Protein AF-A0A0B8NI39-F1 (afdb_monomer)

Organism: NCBI:txid37332

Radius of gyration: 16.65 Å; Cα contacts (8 Å, |Δi|>4): 99; chains: 1; bounding box: 39×38×49 Å

Foldseek 3Di:
DQDADDDPVLLLCLLVVDNPDPDLLSVLLVVLLVLLVCCVVDDPVVNVVSVVVLVVSLVVVQVVCVVRPHDDDPPDDDDPDGPSRVSSVSSNVSNVVVVVVVVVVVVVVVVVVD

Structure (mmCIF, N/CA/C/O backbone):
data_AF-A0A0B8NI39-F1
#
_entry.id   AF-A0A0B8NI39-F1
#
loop_
_atom_site.group_PDB
_atom_site.id
_atom_site.type_symbol
_atom_site.label_atom_id
_atom_site.label_alt_id
_atom_site.label_comp_id
_atom_site.label_asym_id
_atom_site.label_entity_id
_atom_site.label_seq_id
_atom_site.pdbx_PDB_ins_code
_atom_site.Cartn_x
_atom_site.Cartn_y
_atom_site.Cartn_z
_atom_site.occupancy
_atom_site.B_iso_or_equiv
_atom_site.auth_seq_id
_atom_site.auth_comp_id
_atom_site.auth_asym_id
_atom_site.auth_atom_id
_atom_site.pdbx_PDB_model_num
ATOM 1 N N . MET A 1 1 ? -21.360 10.349 11.026 1.00 42.59 1 MET A N 1
ATOM 2 C CA . MET A 1 1 ? -21.548 8.972 10.522 1.00 42.59 1 MET A CA 1
ATOM 3 C C . MET A 1 1 ? -20.227 8.271 10.768 1.00 42.59 1 MET A C 1
ATOM 5 O O . MET A 1 1 ? -19.227 8.810 10.336 1.00 42.59 1 MET A O 1
ATOM 9 N N . THR A 1 2 ? -20.172 7.200 11.559 1.00 49.22 2 THR A N 1
ATOM 10 C CA . THR A 1 2 ? -18.902 6.504 11.830 1.00 49.22 2 THR A CA 1
ATOM 11 C C . THR A 1 2 ? -1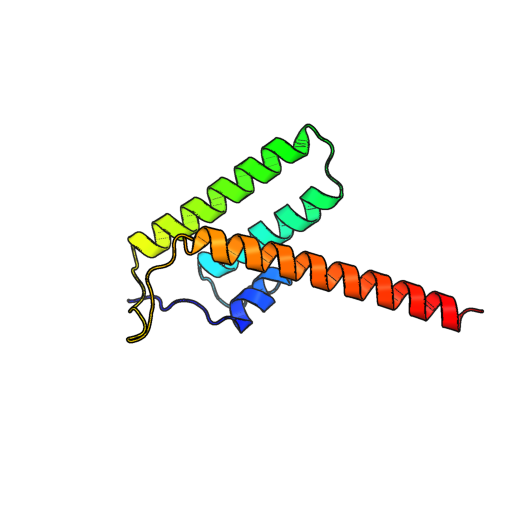8.564 5.639 10.621 1.00 49.22 2 THR A C 1
ATOM 13 O O . THR A 1 2 ? -19.227 4.621 10.420 1.00 49.22 2 THR A O 1
ATOM 16 N N . THR A 1 3 ? -17.605 6.041 9.789 1.00 64.75 3 THR A N 1
ATOM 17 C CA . THR A 1 3 ? -17.123 5.185 8.699 1.00 64.75 3 THR A CA 1
ATOM 18 C C . THR A 1 3 ? -16.347 4.025 9.308 1.00 64.75 3 THR A C 1
ATOM 20 O O . THR A 1 3 ? -15.308 4.202 9.940 1.00 64.75 3 THR A O 1
ATOM 23 N N . GLN A 1 4 ? -16.905 2.826 9.194 1.00 79.81 4 GLN A N 1
ATOM 24 C CA . GLN A 1 4 ? -16.238 1.609 9.628 1.00 79.81 4 GLN A CA 1
ATOM 25 C C . GLN A 1 4 ? -15.041 1.327 8.711 1.00 79.81 4 GLN A C 1
ATOM 27 O O . GLN A 1 4 ? -15.112 1.601 7.515 1.00 79.81 4 GLN A O 1
ATOM 32 N N . LEU A 1 5 ? -13.967 0.750 9.264 1.00 83.94 5 LEU A N 1
ATOM 33 C CA . LEU A 1 5 ? -12.847 0.255 8.461 1.00 83.94 5 LEU A CA 1
ATOM 34 C C . LEU A 1 5 ? -13.353 -0.666 7.334 1.00 83.94 5 LEU A C 1
ATOM 36 O O . LEU A 1 5 ? -14.239 -1.493 7.588 1.00 83.94 5 LEU A O 1
ATOM 40 N N . PRO A 1 6 ? -12.782 -0.565 6.119 1.00 88.12 6 PRO A N 1
ATOM 41 C CA . PRO A 1 6 ? -13.126 -1.467 5.032 1.00 88.12 6 PRO A CA 1
ATOM 42 C C . PRO A 1 6 ? -12.734 -2.903 5.392 1.00 88.12 6 PRO A C 1
ATOM 44 O O . PRO A 1 6 ? -11.811 -3.143 6.175 1.00 88.12 6 PRO A O 1
ATOM 47 N N . SER A 1 7 ? -13.440 -3.874 4.812 1.00 90.38 7 SER A N 1
ATOM 48 C CA . SER A 1 7 ? -13.059 -5.278 4.949 1.00 90.38 7 SER A CA 1
ATOM 49 C C . SER A 1 7 ? -11.729 -5.550 4.241 1.00 90.38 7 SER A C 1
ATOM 51 O O . SER A 1 7 ? -11.305 -4.815 3.347 1.00 90.38 7 SER A O 1
ATOM 53 N N . LYS A 1 8 ? -11.082 -6.654 4.624 1.00 89.75 8 LYS A N 1
ATOM 54 C CA . LYS A 1 8 ? -9.871 -7.138 3.952 1.00 89.75 8 LYS A CA 1
ATOM 55 C C . LYS A 1 8 ? -10.110 -7.369 2.455 1.00 89.75 8 LYS A C 1
ATOM 57 O O . LYS A 1 8 ? -9.239 -7.056 1.657 1.00 89.75 8 LYS A O 1
ATOM 62 N N . ASP A 1 9 ? -11.275 -7.891 2.084 1.00 92.50 9 ASP A N 1
ATOM 63 C CA . ASP A 1 9 ? -11.571 -8.227 0.688 1.00 92.50 9 ASP A CA 1
ATOM 64 C C . ASP A 1 9 ? -11.677 -6.959 -0.170 1.00 92.50 9 ASP A C 1
ATOM 66 O O . ASP A 1 9 ? -11.038 -6.885 -1.213 1.00 92.50 9 ASP A O 1
ATOM 70 N N . LEU A 1 10 ? -12.328 -5.904 0.341 1.00 93.25 10 LEU A N 1
ATOM 71 C CA . LEU A 1 10 ? -12.371 -4.595 -0.325 1.00 93.25 10 LEU A CA 1
ATOM 72 C C . LEU A 1 10 ? -10.975 -3.969 -0.471 1.00 93.25 10 LEU A C 1
ATOM 74 O O . LEU A 1 10 ? -10.694 -3.304 -1.464 1.00 93.25 10 LEU A O 1
ATOM 78 N N . LEU A 1 11 ? -10.093 -4.164 0.517 1.00 93.69 11 LEU A N 1
ATOM 79 C CA . LEU A 1 11 ? -8.698 -3.720 0.431 1.00 93.69 11 LEU A CA 1
ATOM 80 C C . LEU A 1 11 ? -7.935 -4.447 -0.682 1.00 93.69 11 LEU A C 1
ATOM 82 O O . LEU A 1 11 ? -7.204 -3.801 -1.428 1.00 93.69 11 LEU A O 1
ATOM 86 N N . LEU A 1 12 ? -8.100 -5.767 -0.795 1.00 93.56 12 LEU A N 1
ATOM 87 C CA . LEU A 1 12 ? -7.456 -6.562 -1.843 1.00 93.56 12 LEU A CA 1
ATOM 88 C C . LEU A 1 12 ? -7.998 -6.204 -3.232 1.00 93.56 12 LEU A C 1
ATOM 90 O O . LEU A 1 12 ? -7.216 -6.053 -4.169 1.00 93.56 12 LEU A O 1
ATOM 94 N N . GLU A 1 13 ? -9.308 -5.995 -3.363 1.00 94.06 13 GLU A N 1
ATOM 95 C CA . GLU A 1 13 ? -9.930 -5.507 -4.599 1.00 94.06 13 GLU A CA 1
ATOM 96 C C . GLU A 1 13 ? -9.376 -4.137 -5.000 1.00 94.06 13 GLU A C 1
ATOM 98 O O . GLU A 1 13 ? -8.970 -3.951 -6.148 1.00 94.06 13 GLU A O 1
ATOM 103 N N . ALA A 1 14 ? -9.253 -3.207 -4.048 1.00 95.12 14 ALA A N 1
ATOM 104 C CA . ALA A 1 14 ? -8.670 -1.895 -4.305 1.00 95.12 14 ALA A CA 1
ATOM 105 C C . ALA A 1 14 ? -7.203 -1.989 -4.753 1.00 95.12 14 ALA A C 1
ATOM 107 O O . ALA A 1 14 ? -6.822 -1.338 -5.724 1.00 95.12 14 ALA A O 1
ATOM 108 N N . CYS A 1 15 ? -6.399 -2.850 -4.118 1.00 94.88 15 CYS A N 1
ATOM 109 C CA . CYS A 1 15 ? -5.023 -3.123 -4.552 1.00 94.88 15 CYS A CA 1
ATOM 110 C C . CYS A 1 15 ? -4.956 -3.754 -5.954 1.00 94.88 15 CYS A C 1
ATOM 112 O O . CYS A 1 15 ? -3.924 -3.672 -6.607 1.00 94.88 15 CYS A O 1
ATOM 114 N N . SER A 1 16 ? -6.045 -4.375 -6.413 1.00 91.56 16 SER A N 1
ATOM 115 C CA . SER A 1 16 ? -6.173 -4.973 -7.748 1.00 91.56 16 SER A CA 1
ATOM 116 C C . SER A 1 16 ? -6.711 -3.992 -8.800 1.00 91.56 16 SER A C 1
ATOM 118 O O . SER A 1 16 ? -6.970 -4.395 -9.931 1.00 91.56 16 SER A O 1
ATOM 120 N N . GLY A 1 17 ? -6.939 -2.722 -8.442 1.00 91.25 17 GLY A N 1
ATOM 121 C CA . GLY A 1 17 ? -7.495 -1.709 -9.345 1.00 91.25 17 GLY A CA 1
ATOM 122 C C . GLY A 1 17 ? -9.006 -1.485 -9.232 1.00 91.25 17 GLY A C 1
ATOM 123 O O . GLY A 1 17 ? -9.549 -0.636 -9.938 1.00 91.25 17 GLY A O 1
ATOM 124 N N . LEU A 1 18 ? -9.705 -2.207 -8.351 1.00 88.88 18 LEU A N 1
ATOM 125 C CA . LEU A 1 18 ? -11.160 -2.131 -8.203 1.00 88.88 18 LEU A CA 1
ATOM 126 C C . LEU A 1 18 ? -11.556 -1.397 -6.917 1.00 88.88 18 LEU A C 1
ATOM 128 O O . LEU A 1 18 ? -11.627 -1.978 -5.837 1.00 88.88 18 LEU A O 1
ATOM 132 N N . VAL A 1 19 ? -11.884 -0.108 -7.035 1.00 86.69 19 VAL A N 1
ATOM 133 C CA . VAL A 1 19 ? -12.418 0.691 -5.919 1.00 86.69 19 VAL A CA 1
ATOM 134 C C . VAL A 1 19 ? -13.946 0.723 -5.995 1.00 86.69 19 VAL A C 1
ATOM 136 O O . VAL A 1 19 ? -14.539 1.581 -6.645 1.00 86.69 19 VAL A O 1
ATOM 139 N N . ILE A 1 2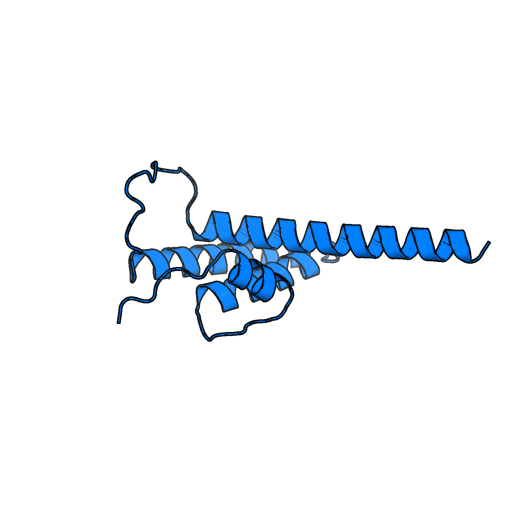0 ? -14.593 -0.237 -5.329 1.00 80.44 20 ILE A N 1
ATOM 140 C CA . ILE A 1 20 ? -16.056 -0.434 -5.391 1.00 80.44 20 ILE A CA 1
ATOM 141 C C . ILE A 1 20 ? -16.830 0.670 -4.654 1.00 80.44 20 ILE A C 1
ATOM 143 O O . ILE A 1 20 ? -17.959 0.997 -5.020 1.00 80.44 20 ILE A O 1
ATOM 147 N N . GLN A 1 21 ? -16.233 1.266 -3.620 1.00 84.38 21 GLN A N 1
ATOM 148 C CA . GLN A 1 21 ? -16.864 2.318 -2.826 1.00 84.38 21 GLN A CA 1
ATOM 149 C C . GLN A 1 21 ? -15.893 3.473 -2.548 1.00 84.38 21 GLN A C 1
ATOM 151 O O . GLN A 1 21 ? -14.703 3.227 -2.327 1.00 84.38 21 GLN A O 1
ATOM 156 N N . PRO A 1 22 ? -16.382 4.726 -2.494 1.00 83.25 22 PRO A N 1
ATOM 157 C CA . PRO A 1 22 ? -15.557 5.870 -2.138 1.00 83.25 22 PRO A CA 1
ATOM 158 C C . PRO A 1 22 ? -15.191 5.789 -0.651 1.00 83.25 22 PRO A C 1
ATOM 160 O O . PRO A 1 22 ? -15.984 6.130 0.225 1.00 83.25 22 PRO A O 1
ATOM 163 N N . HIS A 1 23 ? -13.985 5.304 -0.366 1.00 89.81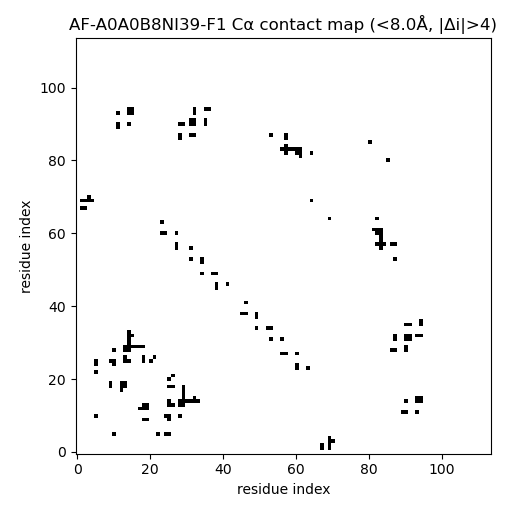 23 HIS A N 1
ATOM 164 C CA . HIS A 1 23 ? -13.426 5.241 0.979 1.00 89.81 23 HIS A CA 1
ATOM 165 C C . HIS A 1 23 ? -11.943 5.636 0.923 1.00 89.81 23 HIS A C 1
ATOM 167 O O . HIS A 1 23 ? -11.205 5.045 0.131 1.00 89.81 23 HIS A O 1
ATOM 173 N N . PRO A 1 24 ? -11.465 6.567 1.771 1.00 92.12 24 PRO A N 1
ATOM 174 C CA . PRO A 1 24 ? -10.106 7.110 1.675 1.00 92.12 24 PRO A CA 1
ATOM 175 C C . PRO A 1 24 ? -9.027 6.026 1.774 1.00 92.12 24 PRO A C 1
ATOM 177 O O . PRO A 1 24 ? -8.090 6.022 0.988 1.00 92.12 24 PRO A O 1
ATOM 180 N N . ILE A 1 25 ? -9.202 5.043 2.666 1.00 93.81 25 ILE A N 1
ATOM 181 C CA . ILE A 1 25 ? -8.294 3.885 2.750 1.00 93.81 25 ILE A CA 1
ATOM 182 C C . ILE A 1 25 ? -8.276 3.048 1.461 1.00 93.81 25 ILE A C 1
ATOM 184 O O . ILE A 1 25 ? -7.215 2.560 1.092 1.00 93.81 25 ILE A O 1
ATOM 188 N N . LEU A 1 26 ? -9.411 2.865 0.776 1.00 95.31 26 LEU A N 1
ATOM 189 C CA . LEU A 1 26 ? -9.442 2.067 -0.455 1.00 95.31 26 LEU A CA 1
ATOM 190 C C . LEU A 1 26 ? -8.751 2.805 -1.600 1.00 95.31 26 LEU A C 1
ATOM 192 O O . LEU A 1 26 ? -7.968 2.206 -2.328 1.00 95.31 26 LEU A O 1
ATOM 196 N N . GLN A 1 27 ? -8.976 4.115 -1.711 1.00 95.19 27 GLN A N 1
ATOM 197 C CA . GLN A 1 27 ? -8.259 4.938 -2.679 1.00 95.19 27 GLN A CA 1
ATOM 198 C C . GLN A 1 27 ? -6.749 4.939 -2.398 1.00 95.19 27 GLN A C 1
ATOM 200 O O . GLN A 1 27 ? -5.959 4.693 -3.304 1.00 95.19 27 GLN A O 1
ATOM 205 N N . ALA A 1 28 ? -6.344 5.123 -1.139 1.00 96.00 28 ALA A N 1
ATOM 206 C CA . ALA A 1 28 ? -4.938 5.074 -0.761 1.00 96.00 28 ALA A CA 1
ATOM 207 C C . ALA A 1 28 ? -4.318 3.687 -1.009 1.00 96.00 28 ALA A C 1
ATOM 209 O O . ALA A 1 28 ? -3.183 3.610 -1.457 1.00 96.00 28 ALA A O 1
ATOM 210 N N . ALA A 1 29 ? -5.047 2.591 -0.769 1.00 97.06 29 ALA A N 1
ATOM 211 C CA . ALA A 1 29 ? -4.574 1.234 -1.053 1.00 97.06 29 ALA A CA 1
ATOM 212 C C . ALA A 1 29 ? -4.336 1.001 -2.555 1.00 97.06 29 ALA A C 1
ATOM 214 O O . ALA A 1 29 ? -3.308 0.439 -2.929 1.00 97.06 29 ALA A O 1
ATOM 215 N N . TYR A 1 30 ? -5.246 1.483 -3.407 1.00 96.81 30 TYR A N 1
ATOM 216 C CA . TYR A 1 30 ? -5.071 1.478 -4.860 1.00 96.81 30 TYR A CA 1
ATOM 217 C C . TYR A 1 30 ? -3.832 2.278 -5.297 1.00 96.81 30 TYR A C 1
ATOM 219 O O . TYR A 1 30 ? -3.003 1.792 -6.069 1.00 96.81 30 TYR A O 1
ATOM 227 N N . GLU A 1 31 ? -3.668 3.494 -4.771 1.00 97.56 31 GLU A N 1
ATOM 228 C CA . GLU A 1 31 ? -2.518 4.345 -5.091 1.00 97.56 31 GLU A CA 1
ATOM 229 C C . GLU A 1 31 ? -1.199 3.734 -4.587 1.00 97.56 31 GLU A C 1
ATOM 231 O O . GLU A 1 31 ? -0.201 3.736 -5.307 1.00 97.56 31 GLU A O 1
ATOM 236 N N . LEU A 1 32 ? -1.191 3.134 -3.392 1.00 98.25 32 LEU A N 1
ATOM 237 C CA . LEU A 1 32 ? -0.043 2.402 -2.853 1.00 98.25 32 LEU A CA 1
ATOM 238 C C . LEU A 1 32 ? 0.330 1.206 -3.737 1.00 98.25 32 LEU A C 1
ATOM 240 O O . LEU A 1 32 ? 1.514 1.004 -4.001 1.00 98.25 32 LEU A O 1
ATOM 244 N N . ALA A 1 33 ? -0.648 0.439 -4.228 1.00 97.69 33 ALA A N 1
ATOM 245 C CA . ALA A 1 33 ? -0.394 -0.664 -5.155 1.00 97.69 33 ALA A CA 1
ATOM 246 C C . ALA A 1 33 ? 0.234 -0.155 -6.463 1.00 97.69 33 ALA A C 1
ATOM 248 O O . ALA A 1 33 ? 1.281 -0.652 -6.873 1.00 97.69 33 ALA A O 1
ATOM 249 N N . SER A 1 34 ? -0.313 0.923 -7.030 1.00 97.38 34 SER A N 1
ATOM 250 C CA . SER A 1 34 ? 0.233 1.573 -8.233 1.00 97.38 34 SER A CA 1
ATOM 251 C C . SER A 1 34 ? 1.680 2.055 -8.029 1.00 97.38 34 SER A C 1
ATOM 253 O O . SER A 1 34 ? 2.529 1.917 -8.910 1.00 97.38 34 SER A O 1
ATOM 255 N N . LEU A 1 35 ? 1.999 2.595 -6.846 1.00 97.94 35 LEU A N 1
ATOM 256 C CA . LEU A 1 35 ? 3.363 2.992 -6.488 1.00 97.94 35 LEU A CA 1
ATOM 257 C C . LEU A 1 35 ? 4.301 1.786 -6.361 1.00 97.94 35 LEU A C 1
ATOM 259 O O . LEU A 1 35 ? 5.444 1.872 -6.805 1.00 97.94 35 LEU A O 1
ATOM 263 N N . HIS A 1 36 ? 3.847 0.667 -5.785 1.00 97.69 36 HIS A N 1
ATOM 264 C CA . HIS A 1 36 ? 4.643 -0.566 -5.704 1.00 97.69 36 HIS A CA 1
ATOM 265 C C . HIS A 1 36 ? 4.902 -1.175 -7.082 1.00 97.69 36 HIS A C 1
ATOM 267 O O . HIS A 1 36 ? 6.015 -1.632 -7.328 1.00 97.69 36 HIS A O 1
ATOM 273 N N . GLU A 1 37 ? 3.935 -1.122 -7.997 1.00 96.50 37 GLU A N 1
ATOM 274 C CA . GLU A 1 37 ? 4.129 -1.509 -9.399 1.00 96.50 37 GLU A CA 1
ATOM 275 C C . GLU A 1 37 ? 5.186 -0.629 -10.074 1.00 96.50 37 GLU A C 1
ATOM 277 O O . GLU A 1 37 ? 6.177 -1.146 -10.594 1.00 96.50 37 GLU A O 1
ATOM 282 N N . ALA A 1 38 ? 5.040 0.698 -9.982 1.00 96.12 38 ALA A N 1
ATOM 283 C CA . ALA A 1 38 ? 5.997 1.649 -10.547 1.00 96.12 38 ALA A CA 1
ATOM 284 C C . ALA A 1 38 ? 7.413 1.463 -9.972 1.00 96.12 38 ALA A C 1
ATOM 286 O O . ALA A 1 38 ? 8.404 1.537 -10.701 1.00 96.12 38 ALA A O 1
ATOM 287 N N . ARG A 1 39 ? 7.523 1.157 -8.671 1.00 95.94 39 ARG A N 1
ATOM 288 C CA . ARG A 1 39 ? 8.800 0.944 -7.972 1.00 95.94 39 ARG A CA 1
ATOM 289 C C . ARG A 1 39 ? 9.619 -0.200 -8.566 1.00 95.94 39 ARG A C 1
ATOM 291 O O . ARG A 1 39 ? 10.842 -0.165 -8.483 1.00 95.94 39 ARG A O 1
ATOM 298 N N . ARG A 1 40 ? 8.972 -1.214 -9.152 1.00 93.31 40 ARG A N 1
ATOM 299 C CA . ARG A 1 40 ? 9.652 -2.399 -9.707 1.00 93.31 40 ARG A CA 1
ATOM 300 C C . ARG A 1 40 ? 10.477 -2.084 -10.949 1.00 93.31 40 ARG A C 1
ATOM 302 O O . ARG A 1 40 ? 11.463 -2.769 -11.201 1.00 93.31 40 ARG A O 1
ATOM 309 N N . THR A 1 41 ? 10.070 -1.080 -11.718 1.00 94.19 41 THR A N 1
ATOM 310 C CA . THR A 1 41 ? 10.726 -0.687 -12.975 1.00 94.19 41 THR A CA 1
ATOM 311 C C . THR A 1 41 ? 11.393 0.684 -12.894 1.00 94.19 41 THR A C 1
ATOM 313 O O . THR A 1 41 ? 11.967 1.138 -13.880 1.00 94.19 41 THR A O 1
ATOM 316 N N . ALA A 1 42 ? 11.295 1.358 -11.747 1.00 94.94 42 ALA A N 1
ATOM 317 C CA . ALA A 1 42 ? 11.831 2.693 -11.535 1.00 94.94 42 ALA A CA 1
ATOM 318 C C . ALA A 1 42 ? 13.365 2.713 -11.498 1.00 94.94 42 ALA A C 1
ATOM 320 O O . ALA A 1 42 ? 14.018 1.814 -10.962 1.00 94.94 42 ALA A O 1
ATOM 321 N N . ASP A 1 43 ? 13.937 3.795 -12.020 1.00 94.69 43 ASP A N 1
ATOM 322 C CA . ASP A 1 43 ? 15.349 4.111 -11.836 1.00 94.69 43 ASP A CA 1
ATOM 323 C C . ASP A 1 43 ? 15.639 4.624 -10.406 1.00 94.69 43 ASP A C 1
ATOM 325 O O . ASP A 1 43 ? 14.720 5.007 -9.671 1.00 94.69 43 ASP A O 1
ATOM 329 N N . PRO A 1 44 ? 16.917 4.670 -9.981 1.00 91.00 44 PRO A N 1
ATOM 330 C CA . PRO A 1 44 ? 17.276 5.100 -8.631 1.00 91.00 44 PRO A CA 1
ATOM 331 C C . PRO A 1 44 ? 16.823 6.512 -8.242 1.00 91.00 44 PRO A C 1
ATOM 333 O O . PRO A 1 44 ? 16.603 6.758 -7.057 1.00 91.00 44 PRO A O 1
ATOM 336 N N . ALA A 1 45 ? 16.692 7.437 -9.198 1.00 89.94 45 ALA A N 1
ATOM 337 C CA . ALA A 1 45 ? 16.246 8.798 -8.905 1.00 89.94 45 ALA A CA 1
ATOM 338 C C . ALA A 1 45 ? 14.746 8.810 -8.574 1.00 89.94 45 ALA A C 1
ATOM 340 O O . ALA A 1 45 ? 14.326 9.403 -7.580 1.00 89.94 45 ALA A O 1
ATOM 341 N N . THR A 1 46 ? 13.964 8.055 -9.342 1.00 94.38 46 THR A N 1
ATOM 342 C CA . THR A 1 46 ? 12.513 7.917 -9.186 1.00 94.38 46 THR A CA 1
ATOM 343 C C . THR A 1 46 ? 12.138 7.107 -7.937 1.00 94.38 46 THR A C 1
ATOM 345 O O . THR A 1 46 ? 11.121 7.379 -7.299 1.00 94.38 46 THR A O 1
ATOM 348 N N . LEU A 1 47 ? 12.974 6.145 -7.517 1.00 95.25 47 LEU A N 1
ATOM 349 C CA . LEU A 1 47 ? 12.728 5.332 -6.313 1.00 95.25 47 LEU A CA 1
ATOM 350 C C . LEU A 1 47 ? 12.521 6.177 -5.047 1.00 95.25 47 LEU A C 1
ATOM 352 O O . LEU A 1 47 ? 11.631 5.877 -4.252 1.00 95.25 47 LEU A O 1
ATOM 356 N N . SER A 1 48 ? 13.311 7.239 -4.868 1.00 95.00 48 SER A N 1
ATOM 357 C CA . SER A 1 48 ? 13.201 8.126 -3.703 1.00 95.00 48 SER A CA 1
ATOM 358 C C . SER A 1 48 ? 11.868 8.885 -3.680 1.00 95.00 48 SER A C 1
ATOM 360 O O . SER A 1 48 ? 11.261 9.061 -2.619 1.00 95.00 48 SER A O 1
ATOM 362 N N . GLU A 1 49 ? 11.386 9.314 -4.848 1.00 96.56 49 GLU A N 1
ATOM 363 C CA . GLU A 1 49 ? 10.097 9.998 -4.992 1.00 96.56 49 GLU A CA 1
ATOM 364 C C . GLU A 1 49 ? 8.933 9.048 -4.700 1.00 96.56 49 GLU A C 1
ATOM 366 O O . GLU A 1 49 ? 8.026 9.397 -3.942 1.00 96.56 49 GLU A O 1
ATOM 371 N N . ILE A 1 50 ? 9.004 7.817 -5.217 1.00 97.56 50 ILE A N 1
ATOM 372 C CA . ILE A 1 50 ? 8.023 6.762 -4.946 1.00 97.56 50 ILE A CA 1
ATOM 373 C C . ILE A 1 50 ? 7.980 6.430 -3.452 1.00 97.56 50 ILE A C 1
ATOM 375 O O . ILE A 1 50 ? 6.900 6.387 -2.862 1.00 97.56 50 ILE A O 1
ATOM 379 N N . ASP A 1 51 ? 9.135 6.229 -2.812 1.00 96.50 51 ASP A N 1
ATOM 380 C CA . ASP A 1 51 ? 9.194 5.913 -1.383 1.00 96.50 51 ASP A CA 1
ATOM 381 C C . ASP A 1 51 ? 8.667 7.068 -0.514 1.00 96.50 51 ASP A C 1
ATOM 383 O O . ASP A 1 51 ? 7.996 6.829 0.494 1.00 96.50 51 ASP A O 1
ATOM 387 N N . SER A 1 52 ? 8.880 8.315 -0.940 1.00 96.94 52 SER A N 1
ATOM 388 C CA . SER A 1 52 ? 8.313 9.498 -0.282 1.00 96.94 52 SER A CA 1
ATOM 389 C C . SER A 1 52 ? 6.792 9.578 -0.448 1.00 96.94 52 SER A C 1
ATOM 391 O O . SER A 1 52 ? 6.075 9.835 0.522 1.00 96.94 52 SER A O 1
ATOM 393 N N . ALA A 1 53 ? 6.278 9.319 -1.654 1.00 97.69 53 ALA A N 1
ATOM 394 C CA . ALA A 1 53 ? 4.842 9.288 -1.927 1.00 97.69 53 ALA A CA 1
ATOM 395 C C . ALA A 1 53 ? 4.139 8.180 -1.126 1.00 97.69 53 ALA A C 1
ATOM 397 O O . ALA A 1 53 ? 3.092 8.422 -0.525 1.00 97.69 53 ALA A O 1
ATOM 398 N N . ARG A 1 54 ? 4.764 7.001 -1.038 1.00 98.00 54 ARG A N 1
ATOM 399 C CA . ARG A 1 54 ? 4.299 5.861 -0.239 1.00 98.00 54 ARG A CA 1
ATOM 400 C C . ARG A 1 54 ? 4.216 6.208 1.247 1.00 98.00 54 ARG A C 1
ATOM 402 O O . ARG A 1 54 ? 3.185 5.984 1.879 1.00 98.00 54 ARG A O 1
ATOM 409 N N . ALA A 1 55 ? 5.271 6.812 1.798 1.00 97.62 55 ALA A N 1
ATOM 410 C CA . ALA A 1 55 ? 5.289 7.255 3.192 1.00 97.62 55 ALA A CA 1
ATOM 411 C C . ALA A 1 55 ? 4.211 8.314 3.480 1.00 97.62 55 ALA A C 1
ATOM 413 O O . ALA A 1 55 ? 3.564 8.265 4.528 1.00 97.62 55 ALA A O 1
ATOM 414 N N . ARG A 1 56 ? 3.978 9.241 2.542 1.00 97.94 56 ARG A N 1
ATOM 415 C CA . ARG A 1 56 ? 2.914 10.248 2.651 1.00 97.94 56 ARG A CA 1
ATOM 416 C C . ARG A 1 56 ? 1.525 9.607 2.689 1.00 97.94 56 ARG A C 1
ATOM 418 O O . ARG A 1 56 ? 0.758 9.929 3.589 1.00 97.94 56 ARG A O 1
ATOM 425 N N . LEU A 1 57 ? 1.223 8.677 1.783 1.00 97.56 57 LEU A N 1
ATOM 426 C CA . LEU A 1 57 ? -0.072 7.982 1.760 1.00 97.56 57 LEU A CA 1
ATOM 427 C C . LEU A 1 57 ? -0.311 7.162 3.034 1.00 97.56 57 LEU A C 1
ATOM 429 O O . LEU A 1 57 ? -1.394 7.222 3.614 1.00 97.56 57 LEU A O 1
ATOM 433 N N . ALA A 1 58 ? 0.709 6.450 3.525 1.00 97.19 58 ALA A N 1
ATOM 434 C CA . ALA A 1 58 ? 0.619 5.740 4.801 1.00 97.19 58 ALA A CA 1
ATOM 435 C C . ALA A 1 58 ? 0.306 6.704 5.961 1.00 97.19 58 ALA A C 1
ATOM 437 O O . ALA A 1 58 ? -0.574 6.435 6.780 1.00 97.19 58 ALA A O 1
ATOM 438 N N . HIS A 1 59 ? 0.961 7.866 5.995 1.00 96.62 59 HIS A N 1
ATOM 439 C CA . HIS A 1 59 ? 0.689 8.890 6.999 1.00 96.62 59 HIS A CA 1
ATOM 440 C C . HIS A 1 59 ? -0.725 9.486 6.882 1.00 96.62 59 HIS A C 1
ATOM 442 O O . HIS A 1 59 ? -1.373 9.742 7.896 1.00 96.62 59 HIS A O 1
ATOM 448 N N . GLU A 1 60 ? -1.235 9.696 5.668 1.00 96.38 60 GLU A N 1
ATOM 449 C CA . GLU A 1 60 ? -2.599 10.186 5.438 1.00 96.38 60 GLU A CA 1
ATOM 450 C C . GLU A 1 60 ? -3.660 9.196 5.935 1.00 96.38 60 GLU A C 1
ATOM 452 O O . GLU A 1 60 ? -4.639 9.615 6.563 1.00 96.38 60 GLU A O 1
ATOM 457 N N . ILE A 1 61 ? -3.431 7.891 5.741 1.00 95.19 61 ILE A N 1
ATOM 458 C CA . ILE A 1 61 ? -4.253 6.828 6.335 1.00 95.19 61 ILE A CA 1
ATOM 459 C C . ILE A 1 61 ? -4.232 6.941 7.860 1.00 95.19 61 ILE A C 1
ATOM 461 O O . ILE A 1 61 ? -5.292 6.955 8.484 1.00 95.19 61 ILE A O 1
ATOM 465 N N . ASP A 1 62 ? -3.051 7.063 8.466 1.00 94.31 62 ASP A N 1
ATOM 466 C CA . ASP A 1 62 ? -2.924 7.165 9.921 1.00 94.31 62 ASP A CA 1
ATOM 467 C C . ASP A 1 62 ? -3.645 8.394 10.477 1.00 94.31 62 ASP A C 1
ATOM 469 O O . ASP A 1 62 ? -4.368 8.302 11.471 1.00 94.31 62 ASP A O 1
ATOM 473 N N . GLN A 1 63 ? -3.526 9.540 9.806 1.00 94.44 63 GLN A N 1
ATOM 474 C CA . GLN A 1 63 ? -4.270 10.734 10.188 1.00 94.44 63 GLN A CA 1
ATOM 475 C C . GLN A 1 63 ? -5.782 10.548 10.068 1.00 94.44 63 GLN A C 1
ATOM 477 O O . GLN A 1 63 ? -6.530 11.046 10.910 1.00 94.44 63 GLN A O 1
ATOM 482 N N . TRP A 1 64 ? -6.248 9.863 9.024 1.00 93.06 64 TRP A N 1
ATOM 483 C CA . TRP A 1 64 ? -7.664 9.547 8.886 1.00 93.06 64 TRP A CA 1
ATOM 484 C C . TRP A 1 64 ? -8.143 8.639 10.024 1.00 93.06 64 TRP A C 1
ATOM 486 O O . TRP A 1 64 ? -9.148 8.956 10.652 1.00 93.06 64 TRP A O 1
ATOM 496 N N . VAL A 1 65 ? -7.383 7.597 10.373 1.00 90.88 65 VAL A N 1
ATOM 497 C CA . VAL A 1 65 ? -7.702 6.696 11.495 1.00 90.88 65 VAL A CA 1
ATOM 498 C C . VAL A 1 65 ? -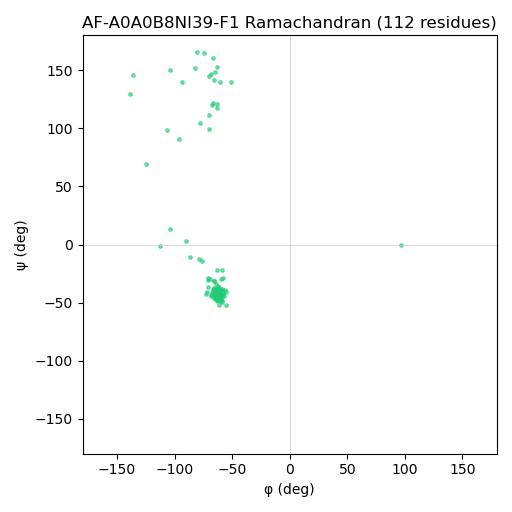7.737 7.442 12.829 1.00 90.88 65 VAL A C 1
ATOM 500 O O . VAL A 1 65 ? -8.592 7.162 13.660 1.00 90.88 65 VAL A O 1
ATOM 503 N N . ILE A 1 66 ? -6.851 8.416 13.050 1.00 91.00 66 ILE A N 1
ATOM 504 C CA . ILE A 1 66 ? -6.880 9.250 14.262 1.00 91.00 66 ILE A CA 1
ATOM 505 C C . ILE A 1 6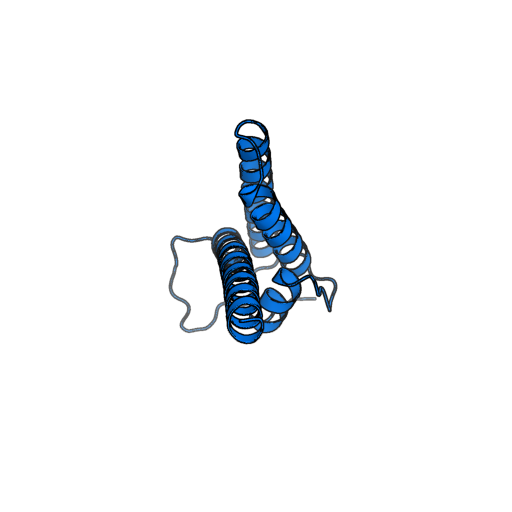6 ? -8.142 10.127 14.307 1.00 91.00 66 ILE A C 1
ATOM 507 O O . ILE A 1 66 ? -8.725 10.304 15.376 1.00 91.00 66 ILE A O 1
ATOM 511 N N . ARG A 1 67 ? -8.566 10.686 13.163 1.00 88.88 67 ARG A N 1
ATOM 512 C CA . ARG A 1 67 ? -9.777 11.523 13.058 1.00 88.88 67 ARG A CA 1
ATOM 513 C C . ARG A 1 67 ? -11.063 10.711 13.195 1.00 88.88 67 ARG A C 1
ATOM 515 O O . ARG A 1 67 ? -12.024 11.188 13.795 1.00 88.88 67 ARG A O 1
ATOM 522 N N . GLU A 1 68 ? -11.073 9.499 12.654 1.00 85.56 68 GLU A N 1
ATOM 523 C CA . GLU A 1 68 ? -12.217 8.592 12.629 1.00 85.56 68 GLU A CA 1
ATOM 524 C C . GLU A 1 68 ? -11.828 7.245 13.257 1.00 85.56 68 GLU A C 1
ATOM 526 O O . GLU A 1 68 ? -11.717 6.236 12.555 1.00 85.56 68 GLU A O 1
ATOM 531 N N . PRO A 1 69 ? -11.593 7.209 14.586 1.00 77.44 69 PRO A N 1
ATOM 532 C CA . PRO A 1 69 ? -11.069 6.026 15.243 1.00 77.44 69 PRO A CA 1
ATOM 533 C C . PRO A 1 69 ? -12.058 4.867 15.104 1.00 77.44 69 PRO A C 1
ATOM 535 O O . PRO A 1 69 ? -13.205 4.962 15.564 1.00 77.44 69 PRO A O 1
ATOM 538 N N . PRO A 1 70 ? -11.637 3.749 14.490 1.00 74.31 70 PRO A N 1
ATOM 539 C CA . PRO A 1 70 ? -12.473 2.573 14.411 1.00 74.31 70 PRO A CA 1
ATOM 540 C C . PRO A 1 70 ? -12.696 2.022 15.813 1.00 74.31 70 PRO A C 1
ATOM 542 O O . PRO A 1 70 ? -11.834 2.116 16.688 1.00 74.31 70 PRO A O 1
ATOM 545 N N . ARG A 1 71 ? -13.861 1.412 16.031 1.00 77.19 71 ARG A N 1
ATOM 546 C CA . ARG A 1 71 ? -14.137 0.723 17.292 1.00 77.19 71 ARG A CA 1
ATOM 547 C C . ARG A 1 71 ? -13.142 -0.435 17.431 1.00 77.19 71 ARG A C 1
ATOM 549 O O . ARG A 1 71 ? -13.178 -1.331 16.584 1.00 77.19 71 ARG A O 1
ATOM 556 N N . PRO A 1 72 ? -12.271 -0.437 18.457 1.00 69.81 72 PRO A N 1
ATOM 557 C CA . PRO A 1 72 ? -11.324 -1.523 18.647 1.00 69.81 72 PRO A CA 1
ATOM 558 C C . PRO A 1 72 ? -12.077 -2.835 18.844 1.00 69.81 72 PRO A C 1
ATOM 560 O O . PRO A 1 72 ? -13.097 -2.880 19.538 1.00 69.81 72 PRO A O 1
ATOM 563 N N . HIS A 1 73 ? -11.575 -3.915 18.251 1.00 72.75 73 HIS A N 1
ATOM 564 C CA . HIS A 1 73 ? -12.054 -5.240 18.613 1.00 72.75 73 HIS A CA 1
ATOM 565 C C . HIS A 1 73 ? -11.666 -5.526 20.071 1.00 72.75 73 HIS A C 1
ATOM 567 O O . HIS A 1 73 ? -10.573 -5.161 20.495 1.00 72.75 73 HIS A O 1
ATOM 573 N N . ALA A 1 74 ? -12.535 -6.184 20.842 1.00 66.81 74 ALA A N 1
ATOM 574 C CA . ALA A 1 74 ? -12.324 -6.391 22.280 1.00 66.81 74 ALA A CA 1
ATOM 575 C C . ALA A 1 74 ? -11.029 -7.161 22.617 1.00 66.81 74 ALA A C 1
ATOM 577 O O . ALA A 1 74 ? -10.514 -7.037 23.722 1.00 66.81 74 ALA A O 1
ATOM 578 N N . ALA A 1 75 ? -10.498 -7.926 21.658 1.00 73.94 75 ALA A N 1
ATOM 579 C CA . ALA A 1 75 ? -9.239 -8.662 21.768 1.00 73.94 75 ALA A CA 1
ATOM 580 C C . ALA A 1 75 ? -8.065 -8.007 21.006 1.00 73.94 75 ALA A C 1
ATOM 582 O O . ALA A 1 75 ? -7.047 -8.657 20.782 1.00 73.94 75 ALA A O 1
ATOM 583 N N . ALA A 1 76 ? -8.196 -6.752 20.560 1.00 71.69 76 ALA A N 1
ATOM 584 C CA . ALA A 1 76 ? -7.124 -6.063 19.849 1.00 71.69 76 ALA A CA 1
ATOM 585 C C . ALA A 1 76 ? -5.937 -5.793 20.785 1.00 71.69 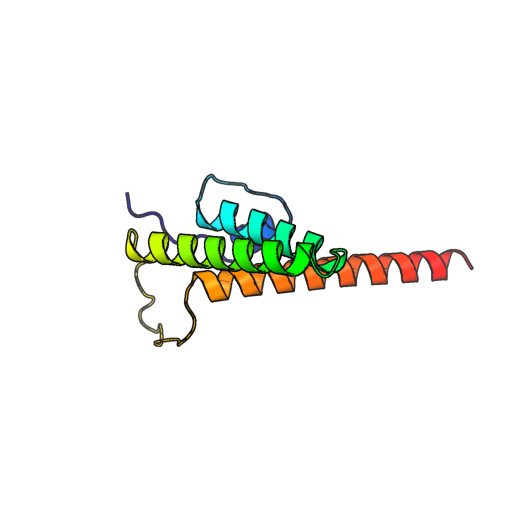76 ALA A C 1
ATOM 587 O O . ALA A 1 76 ? -6.061 -5.098 21.795 1.00 71.69 76 ALA A O 1
ATOM 588 N N . THR A 1 77 ? -4.775 -6.338 20.434 1.00 72.69 77 THR A N 1
ATOM 589 C CA . THR A 1 77 ? -3.505 -6.047 21.101 1.00 72.69 77 THR A CA 1
ATOM 590 C C . THR A 1 77 ? -2.896 -4.758 20.560 1.00 72.69 77 THR A C 1
ATOM 592 O O . THR A 1 77 ? -3.102 -4.403 19.401 1.00 72.69 77 THR A O 1
ATOM 595 N N . LEU A 1 78 ? -2.118 -4.055 21.384 1.00 74.56 78 LEU A N 1
ATOM 596 C CA . LEU A 1 78 ? -1.338 -2.913 20.914 1.00 74.56 78 LEU A CA 1
ATOM 597 C C . LEU A 1 78 ? -0.250 -3.410 19.952 1.00 74.56 78 LEU 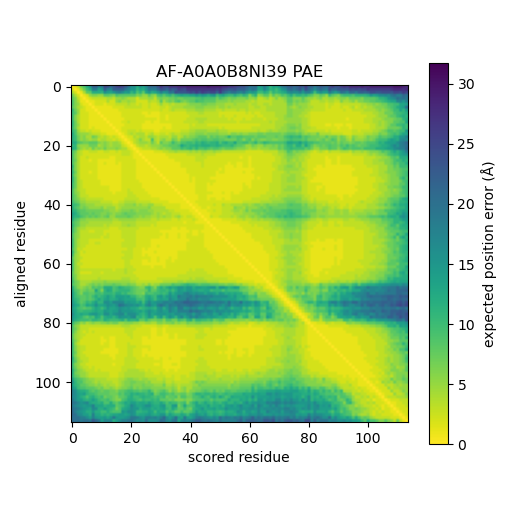A C 1
ATOM 599 O O . LEU A 1 78 ? 0.581 -4.236 20.328 1.00 74.56 78 LEU A O 1
ATOM 603 N N . HIS A 1 79 ? -0.252 -2.899 18.726 1.00 76.00 79 HIS A N 1
ATOM 604 C CA . HIS A 1 79 ? 0.783 -3.173 17.734 1.00 76.00 79 HIS A CA 1
ATOM 605 C C . HIS A 1 79 ? 1.715 -1.964 17.597 1.00 76.00 79 HIS A C 1
ATOM 607 O O . HIS A 1 79 ? 1.300 -0.825 17.797 1.00 76.00 79 HIS A O 1
ATOM 613 N N . THR A 1 80 ? 2.984 -2.212 17.261 1.00 82.88 80 THR A N 1
ATOM 614 C CA . THR A 1 80 ? 3.971 -1.154 16.971 1.00 82.88 80 THR A CA 1
ATOM 615 C C . THR A 1 80 ? 3.822 -0.579 15.565 1.00 82.88 80 THR A C 1
ATOM 617 O O . THR A 1 80 ? 4.432 0.438 15.251 1.00 82.88 80 THR A O 1
ATOM 620 N N . GLU A 1 81 ? 3.042 -1.238 14.711 1.00 89.31 81 GLU A N 1
ATOM 621 C CA . GLU A 1 81 ? 2.762 -0.795 13.351 1.00 89.31 81 GLU A CA 1
ATOM 622 C C . GLU A 1 81 ? 1.476 0.023 13.311 1.00 89.31 81 GLU A C 1
ATOM 624 O O . GLU A 1 81 ? 0.485 -0.320 13.962 1.00 89.31 81 GLU A O 1
ATOM 629 N N . THR A 1 82 ? 1.487 1.090 12.519 1.00 92.25 82 THR A N 1
ATOM 630 C CA . THR A 1 82 ? 0.300 1.906 12.272 1.00 92.25 82 THR A CA 1
ATOM 631 C C . THR A 1 82 ? -0.604 1.261 11.218 1.00 92.25 82 THR A C 1
ATOM 633 O O . THR A 1 82 ? -0.197 0.342 10.500 1.00 92.25 82 THR A O 1
ATOM 636 N N . VAL A 1 83 ? -1.849 1.730 11.096 1.00 92.38 83 VAL A N 1
ATOM 637 C CA . VAL A 1 83 ? -2.776 1.203 10.079 1.00 92.38 83 VAL A CA 1
ATOM 638 C C . VAL A 1 83 ? -2.244 1.489 8.675 1.00 92.38 83 VAL A C 1
ATOM 640 O O . VAL A 1 83 ? -2.292 0.608 7.820 1.00 92.38 83 VAL A O 1
ATOM 643 N N . GLY A 1 84 ? -1.669 2.671 8.450 1.00 95.25 84 GLY A N 1
ATOM 644 C CA . GLY A 1 84 ? -1.009 3.041 7.204 1.00 95.25 84 GLY A CA 1
ATOM 645 C C . GLY A 1 84 ? 0.134 2.098 6.842 1.00 95.25 84 GLY A C 1
ATOM 646 O O . GLY A 1 84 ? 0.207 1.650 5.700 1.00 95.25 84 GLY A O 1
ATOM 647 N N . MET A 1 85 ? 0.973 1.710 7.812 1.00 96.00 85 MET A N 1
ATOM 648 C CA . MET A 1 85 ? 2.035 0.715 7.591 1.00 96.00 85 MET A CA 1
ATOM 649 C C . MET A 1 85 ? 1.477 -0.656 7.195 1.00 96.00 85 MET A C 1
ATOM 651 O O . MET A 1 85 ? 2.023 -1.326 6.316 1.00 96.00 85 MET A O 1
ATOM 655 N N . VAL A 1 86 ? 0.385 -1.084 7.833 1.00 94.88 86 VAL A N 1
ATOM 656 C CA . VAL A 1 86 ? -0.261 -2.362 7.511 1.00 94.88 86 VAL A CA 1
ATOM 657 C C . VAL A 1 86 ? -0.847 -2.335 6.098 1.00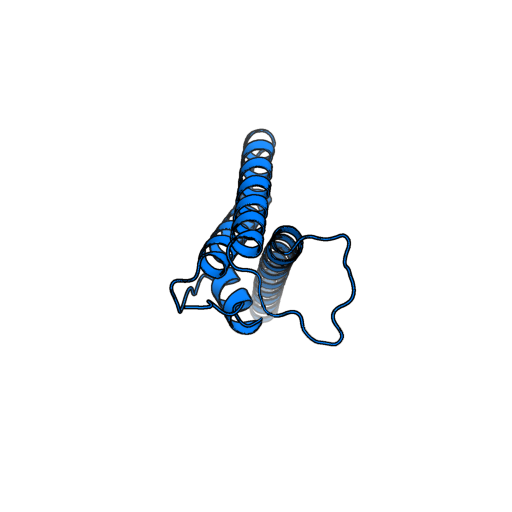 94.88 86 VAL A C 1
ATOM 659 O O . VAL A 1 86 ? -0.630 -3.286 5.347 1.00 94.88 86 VAL A O 1
ATOM 662 N N . VAL A 1 87 ? -1.544 -1.260 5.716 1.00 95.88 87 VAL A N 1
ATOM 663 C CA . VAL A 1 87 ? -2.133 -1.110 4.374 1.00 95.88 87 VAL A CA 1
ATOM 664 C C . VAL A 1 87 ? -1.048 -1.041 3.297 1.00 95.88 87 VAL A C 1
ATOM 666 O O . VAL A 1 87 ? -1.154 -1.750 2.300 1.00 95.88 87 VAL A O 1
ATOM 669 N N . ASP A 1 88 ? 0.029 -0.284 3.519 1.00 97.38 88 ASP A N 1
ATOM 670 C CA . ASP A 1 88 ? 1.180 -0.235 2.607 1.00 97.38 88 ASP A CA 1
ATOM 671 C C . ASP A 1 88 ? 1.792 -1.622 2.367 1.00 97.38 88 ASP A C 1
ATOM 673 O O . ASP A 1 88 ? 2.057 -2.029 1.234 1.00 97.38 88 ASP A O 1
ATOM 677 N N . ARG A 1 89 ? 1.957 -2.405 3.437 1.00 96.19 89 ARG A N 1
ATOM 678 C CA . ARG A 1 89 ? 2.470 -3.771 3.328 1.00 96.19 89 ARG A CA 1
ATOM 679 C C . ARG A 1 89 ? 1.510 -4.704 2.585 1.00 96.19 89 ARG A C 1
ATOM 681 O O . ARG A 1 89 ? 1.981 -5.555 1.832 1.00 96.19 89 ARG A O 1
ATOM 688 N N . ILE A 1 90 ? 0.198 -4.570 2.792 1.00 96.50 90 ILE A N 1
ATOM 689 C CA . ILE A 1 90 ? -0.815 -5.337 2.046 1.00 96.50 90 ILE A CA 1
ATOM 690 C C . ILE A 1 90 ? -0.744 -4.999 0.555 1.00 96.50 90 ILE A C 1
ATOM 692 O O . ILE A 1 90 ? -0.740 -5.917 -0.265 1.00 96.50 90 ILE A O 1
ATOM 696 N N . ALA A 1 91 ? -0.629 -3.715 0.205 1.00 97.25 91 ALA A N 1
ATOM 697 C CA . ALA A 1 91 ? -0.494 -3.278 -1.181 1.00 97.25 91 ALA A CA 1
ATOM 698 C C . ALA A 1 91 ? 0.747 -3.898 -1.841 1.00 97.25 91 ALA A C 1
ATOM 700 O O . ALA A 1 91 ? 0.633 -4.518 -2.897 1.00 97.25 91 ALA A O 1
ATOM 701 N N . ARG A 1 92 ? 1.905 -3.852 -1.165 1.00 97.56 92 ARG A N 1
ATOM 702 C CA . ARG A 1 92 ? 3.137 -4.498 -1.644 1.00 97.56 92 ARG A CA 1
ATOM 703 C C . ARG A 1 92 ? 2.948 -5.990 -1.914 1.00 97.56 92 ARG A C 1
ATOM 705 O O . ARG A 1 92 ? 3.268 -6.463 -2.998 1.00 97.56 92 ARG A O 1
ATOM 712 N N . PHE A 1 93 ? 2.414 -6.731 -0.942 1.00 96.50 93 PHE A N 1
ATOM 713 C CA . PHE A 1 93 ? 2.229 -8.176 -1.093 1.00 96.50 93 PHE A CA 1
ATOM 714 C C . PHE A 1 93 ? 1.205 -8.540 -2.169 1.00 96.50 93 PHE A C 1
ATOM 716 O O . PHE A 1 93 ? 1.358 -9.575 -2.812 1.00 96.50 93 PHE A O 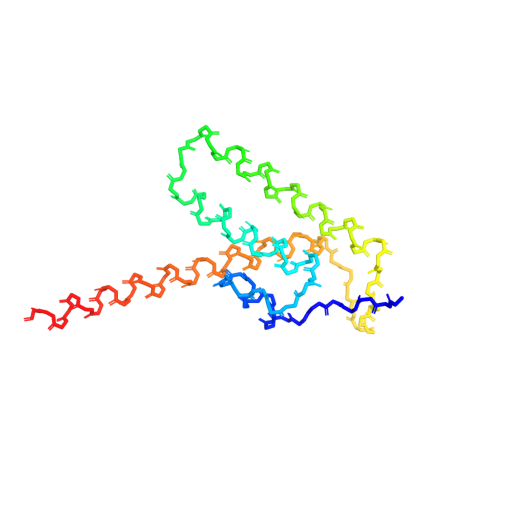1
ATOM 723 N N . SER A 1 94 ? 0.189 -7.703 -2.383 1.00 95.38 94 SER A N 1
ATOM 724 C CA . SER A 1 94 ? -0.793 -7.909 -3.453 1.00 95.38 94 SER A CA 1
ATOM 725 C C . SER A 1 94 ? -0.130 -7.790 -4.828 1.00 95.38 94 SER A C 1
ATOM 727 O O . SER A 1 94 ? -0.293 -8.676 -5.663 1.00 95.38 94 SER A O 1
ATOM 729 N N . VAL A 1 95 ? 0.701 -6.762 -5.028 1.00 95.62 95 VAL A N 1
ATOM 730 C CA . VAL A 1 95 ? 1.494 -6.584 -6.258 1.00 95.62 95 VAL A CA 1
ATOM 731 C C . VAL A 1 95 ? 2.475 -7.741 -6.460 1.00 95.62 95 VAL A C 1
ATOM 733 O O . VAL A 1 95 ? 2.560 -8.304 -7.551 1.00 95.62 95 VAL A O 1
ATOM 736 N N . ASP A 1 96 ? 3.192 -8.148 -5.410 1.00 94.69 96 ASP A N 1
ATOM 737 C CA . ASP A 1 96 ? 4.124 -9.279 -5.484 1.00 94.69 96 ASP A CA 1
ATOM 738 C C . ASP A 1 96 ? 3.409 -10.582 -5.876 1.00 94.69 96 ASP A C 1
ATOM 740 O O . ASP A 1 96 ? 3.907 -11.333 -6.723 1.00 94.69 96 ASP A O 1
ATOM 744 N N . ALA A 1 97 ? 2.227 -10.835 -5.306 1.00 93.50 97 ALA A N 1
ATOM 745 C CA . ALA A 1 97 ? 1.408 -11.996 -5.630 1.00 93.50 97 ALA A CA 1
ATOM 746 C C . ALA A 1 97 ? 0.938 -11.972 -7.092 1.00 93.50 97 ALA A C 1
ATOM 748 O O . ALA A 1 97 ? 1.132 -12.962 -7.796 1.00 93.50 97 ALA A O 1
ATOM 749 N N . HIS A 1 98 ? 0.390 -10.851 -7.575 1.00 90.75 98 HIS A N 1
ATOM 750 C CA . HIS A 1 98 ? -0.066 -10.727 -8.964 1.00 90.75 98 HIS A CA 1
ATOM 751 C C . HIS A 1 98 ? 1.066 -10.937 -9.966 1.00 90.75 98 HIS A C 1
ATOM 753 O O . HIS A 1 98 ? 0.943 -11.764 -10.866 1.00 90.75 98 HIS A O 1
ATOM 759 N N . CYS A 1 99 ? 2.219 -10.301 -9.765 1.00 89.75 99 CYS A N 1
ATOM 760 C CA . CYS A 1 99 ? 3.340 -10.495 -10.681 1.00 89.75 99 CYS A CA 1
ATOM 761 C C . CYS A 1 99 ? 3.893 -11.928 -10.659 1.00 89.75 99 CYS A C 1
ATOM 763 O O . CYS A 1 99 ? 4.395 -12.413 -11.676 1.00 89.75 99 CYS A O 1
ATOM 765 N N . THR A 1 100 ? 3.824 -12.612 -9.512 1.00 91.12 100 THR A N 1
ATOM 766 C CA . THR A 1 100 ? 4.201 -14.030 -9.421 1.00 91.12 100 THR A CA 1
ATOM 767 C C . THR A 1 100 ? 3.243 -14.895 -10.243 1.00 91.12 100 THR A C 1
ATOM 769 O O . THR A 1 100 ? 3.694 -15.779 -10.971 1.00 91.12 100 THR A O 1
ATOM 772 N N . LEU A 1 101 ? 1.937 -14.612 -10.182 1.00 89.44 101 LEU A N 1
ATOM 773 C CA . LEU A 1 101 ? 0.922 -15.303 -10.981 1.00 89.44 101 LEU A CA 1
ATOM 774 C C . LEU A 1 101 ? 1.111 -15.063 -12.483 1.00 89.44 101 LEU A C 1
ATOM 776 O O . LEU A 1 101 ? 1.099 -16.028 -13.245 1.00 89.44 101 LEU A O 1
ATOM 780 N N . ASP A 1 102 ? 1.360 -13.822 -12.904 1.00 87.94 102 ASP A N 1
ATOM 781 C CA . ASP A 1 102 ? 1.602 -13.490 -14.315 1.00 87.94 102 ASP A CA 1
ATOM 782 C C . ASP A 1 102 ? 2.850 -14.194 -14.862 1.00 87.94 102 ASP A C 1
ATOM 784 O O . ASP A 1 102 ? 2.850 -14.723 -15.977 1.00 87.94 102 ASP A O 1
ATOM 788 N N . THR A 1 103 ? 3.912 -14.262 -14.053 1.00 86.56 103 THR A N 1
ATOM 789 C CA . THR A 1 103 ? 5.151 -14.963 -14.419 1.00 86.56 103 THR A CA 1
ATOM 790 C C . THR A 1 103 ? 4.908 -16.465 -14.576 1.00 86.56 103 THR A C 1
ATOM 792 O O . THR A 1 103 ? 5.296 -17.044 -15.591 1.00 86.56 103 THR A O 1
ATOM 795 N N . ALA A 1 104 ? 4.215 -17.090 -13.619 1.00 85.50 104 ALA A N 1
ATOM 796 C CA . ALA A 1 104 ? 3.884 -18.513 -13.675 1.00 85.50 104 ALA A CA 1
ATOM 797 C C . ALA A 1 104 ? 2.956 -18.850 -14.857 1.00 85.50 104 ALA A C 1
ATOM 799 O O . ALA A 1 104 ? 3.128 -19.875 -15.518 1.00 85.50 104 ALA A O 1
ATOM 800 N N . ALA A 1 105 ? 1.994 -17.976 -15.167 1.00 84.19 105 ALA A N 1
ATOM 801 C CA . ALA A 1 105 ? 1.123 -18.130 -16.327 1.00 84.19 105 ALA A CA 1
ATOM 802 C C . ALA A 1 105 ? 1.909 -18.043 -17.645 1.00 84.19 105 ALA A C 1
ATOM 804 O O . ALA A 1 105 ? 1.641 -18.809 -18.571 1.00 84.19 105 ALA A O 1
ATOM 805 N N . SER A 1 106 ? 2.890 -17.142 -17.734 1.00 84.38 106 SER A N 1
ATOM 806 C CA . SER A 1 106 ? 3.784 -17.033 -18.892 1.00 84.38 106 SER A CA 1
ATOM 807 C C . SER A 1 106 ? 4.633 -18.299 -19.081 1.00 84.38 106 SER A C 1
ATOM 809 O O . SER A 1 106 ? 4.694 -18.844 -20.183 1.00 84.38 106 SER A O 1
ATOM 811 N N . GLU A 1 107 ? 5.212 -18.832 -18.001 1.00 82.81 107 GLU A N 1
ATOM 812 C CA . GLU A 1 107 ? 5.990 -20.079 -18.027 1.00 82.81 107 GLU A CA 1
ATOM 813 C C . GLU A 1 107 ? 5.147 -21.277 -18.488 1.00 82.81 107 GLU A C 1
ATOM 815 O O . GLU A 1 107 ? 5.575 -22.047 -19.350 1.00 82.81 107 GLU A O 1
ATOM 820 N N . ALA A 1 108 ? 3.917 -21.400 -17.981 1.00 79.50 108 ALA A N 1
ATOM 821 C CA . ALA A 1 108 ? 2.996 -22.450 -18.403 1.00 79.50 108 ALA A CA 1
ATOM 822 C C . ALA A 1 108 ? 2.659 -22.353 -19.902 1.00 79.50 108 ALA A C 1
ATOM 824 O O . ALA A 1 108 ? 2.690 -23.365 -20.600 1.00 79.50 108 ALA A O 1
ATOM 825 N N . HIS A 1 109 ? 2.385 -21.151 -20.423 1.00 81.25 109 HIS A N 1
ATOM 826 C CA . HIS A 1 109 ? 2.137 -20.958 -21.857 1.00 81.25 109 HIS A CA 1
ATOM 827 C C . HIS A 1 109 ? 3.340 -21.349 -22.718 1.00 81.25 109 HIS A C 1
ATOM 829 O O . HIS A 1 109 ? 3.153 -21.974 -23.761 1.00 81.25 109 HIS A O 1
ATOM 835 N N . LEU A 1 110 ? 4.563 -21.021 -22.284 1.00 85.00 110 LEU A N 1
ATOM 836 C CA . LEU A 1 110 ? 5.778 -21.464 -22.967 1.00 85.00 110 LEU A CA 1
ATOM 837 C C . LEU A 1 110 ? 5.880 -22.991 -22.968 1.00 85.00 110 LEU A C 1
ATOM 839 O O . LEU A 1 110 ? 6.159 -23.561 -24.014 1.00 85.00 110 LEU A O 1
ATOM 843 N N . HIS A 1 111 ? 5.599 -23.661 -21.847 1.00 84.00 111 HIS A N 1
ATOM 844 C CA . HIS A 1 111 ? 5.633 -25.124 -21.778 1.00 84.00 111 HIS A CA 1
ATOM 845 C C . HIS A 1 111 ? 4.647 -25.794 -22.746 1.00 84.00 111 HIS A C 1
ATOM 847 O O . HIS A 1 111 ? 5.000 -26.789 -23.360 1.00 84.00 111 HIS A O 1
ATOM 853 N N . TYR A 1 112 ? 3.439 -25.247 -22.919 1.00 85.38 112 TYR A N 1
ATOM 854 C CA . TYR A 1 112 ? 2.448 -25.794 -23.857 1.00 85.38 112 TYR A CA 1
ATOM 855 C C . TYR A 1 112 ? 2.726 -25.475 -25.336 1.00 85.38 112 TYR A C 1
ATOM 857 O O . TYR A 1 112 ? 2.087 -26.061 -26.210 1.00 85.38 112 TYR A O 1
ATOM 865 N N . ALA A 1 113 ? 3.622 -24.530 -25.632 1.00 80.62 113 ALA A N 1
ATOM 866 C CA . ALA A 1 113 ? 3.984 -24.152 -27.000 1.00 80.62 113 ALA A CA 1
ATOM 867 C C . ALA A 1 113 ? 5.114 -25.013 -27.601 1.00 80.62 113 ALA A C 1
ATOM 869 O O . ALA A 1 113 ? 5.372 -24.906 -28.802 1.00 80.62 113 ALA A O 1
ATOM 870 N N . TRP A 1 114 ? 5.775 -25.836 -26.780 1.00 59.09 114 TRP A N 1
ATOM 871 C CA . TRP A 1 114 ? 6.841 -26.771 -27.156 1.00 59.09 114 TRP A CA 1
ATOM 872 C C . TRP A 1 114 ? 6.378 -28.220 -26.992 1.00 59.09 114 TRP A C 1
ATOM 874 O O . TRP A 1 114 ? 6.807 -29.053 -27.823 1.00 59.09 114 TRP A O 1
#

InterPro domains:
  IPR025350 Protein of unknown function DUF4254 [PF14063] (48-97)

Secondary structure (DSSP, 8-state):
---PPPPHHHHHHHHTT---S--HHHHHHHHHHHHHHHHHH--HHHHHHHHHHHHHHHHHHHHHHHHSPPPPPTTPPP-SS-HHHHHHHHHHHHHHHHHHHHHHHHHHHHHHH-

Sequence (114 aa):
MTTQLPSKDLLLEACSGLVIQPHPILQAAYELASLHEARRTADPATLSEIDSARARLAHEIDQWVIREPPRPHAAATLHTETVGMVVDRIARFSVDAHCTLDTAASEAHLHYAW

Solvent-accessible surface area (backbone atoms only — not comparable to full-atom values): 6508 Å² total; per-residue (Å²): 131,86,70,68,77,78,54,71,66,56,42,53,38,4,37,71,74,45,70,91,60,102,42,73,62,31,55,46,26,27,53,39,15,54,44,48,55,51,54,76,77,47,54,81,76,52,41,56,54,46,54,50,52,49,53,49,48,25,48,52,40,40,52,47,42,68,75,50,65,60,83,75,59,96,82,66,74,92,66,96,66,53,67,14,57,53,46,49,52,50,14,44,51,50,48,54,50,50,53,50,52,54,50,52,53,50,53,53,54,54,61,75,75,109

Nearest PDB structures (foldseek):
  2lrl-assembly1_A  TM=3.446E-01  e=1.084E+00  Escherichia coli K-12
  8sqp-assembly1_A  TM=2.874E-01  e=6.449E+00  Brucella abortus 2308

Mean predicted aligned error: 5.79 Å

pLDDT: mean 89.12, std 10.1, range [42.59, 98.25]